Protein AF-A0AAE3H9P3-F1 (afdb_monomer_lite)

Organism: NCBI:txid502115

pLDDT: mean 75.98, std 16.49, range [46.88, 94.5]

Secondary structure (DSSP, 8-state):
-HHHHHHHHHHHHHTTS-HHHHHHHHHHHHHHHHHHHHHH-THHHHHHHHS-HHHHHHHHHHHHHHHHHHHH--HHHHHHHHHHHHHHHHHHHHHHHHHHHHT-

Radius of gyration: 16.96 Å; chains: 1; bounding box: 53×24×40 Å

Structure (mmCIF, N/CA/C/O backbone):
data_AF-A0AAE3H9P3-F1
#
_entry.id   AF-A0AAE3H9P3-F1
#
loop_
_atom_site.group_PDB
_atom_site.id
_atom_site.type_symbol
_atom_site.label_atom_id
_atom_site.label_alt_id
_atom_site.label_comp_id
_atom_site.label_asym_id
_atom_site.label_entity_id
_atom_site.label_seq_id
_atom_site.pdbx_PDB_ins_code
_atom_site.Cartn_x
_atom_site.Cartn_y
_atom_site.Cartn_z
_atom_site.occupancy
_atom_site.B_iso_or_equiv
_atom_site.auth_seq_id
_atom_site.auth_comp_id
_atom_site.auth_asym_id
_atom_site.auth_atom_id
_atom_site.pdbx_PDB_model_num
ATOM 1 N N . MET A 1 1 ? -33.588 -7.184 10.216 1.00 50.81 1 MET A N 1
ATOM 2 C CA . MET A 1 1 ? -32.951 -7.975 11.300 1.00 50.81 1 MET A CA 1
ATOM 3 C C . MET A 1 1 ? -31.766 -8.826 10.832 1.00 50.81 1 MET A C 1
ATOM 5 O O . MET A 1 1 ? -30.757 -8.835 11.521 1.00 50.81 1 MET A O 1
ATOM 9 N N . ILE A 1 2 ? -31.829 -9.478 9.663 1.00 54.97 2 ILE A N 1
ATOM 10 C CA . ILE A 1 2 ? -30.763 -10.372 9.157 1.00 54.97 2 ILE A CA 1
ATOM 11 C C . ILE A 1 2 ? -29.434 -9.641 8.849 1.00 54.97 2 ILE A C 1
ATOM 13 O O . ILE A 1 2 ? -28.363 -10.180 9.119 1.00 54.97 2 ILE A O 1
ATOM 17 N N . SER A 1 3 ? -29.473 -8.387 8.375 1.00 55.09 3 SER A N 1
ATOM 18 C CA . SER A 1 3 ? -28.248 -7.616 8.072 1.00 55.09 3 SER A CA 1
ATOM 19 C C . SER A 1 3 ? -27.453 -7.199 9.315 1.00 55.09 3 SER A C 1
ATOM 21 O O . SER A 1 3 ? -26.227 -7.116 9.275 1.00 55.09 3 SER A O 1
ATOM 23 N N . ILE A 1 4 ? -28.137 -6.977 10.441 1.00 57.22 4 ILE A N 1
ATOM 24 C CA . ILE A 1 4 ? -27.511 -6.620 11.721 1.00 57.22 4 ILE A CA 1
ATOM 25 C C . ILE A 1 4 ? -26.798 -7.844 12.301 1.00 57.22 4 ILE A C 1
ATOM 27 O O . ILE A 1 4 ? -25.676 -7.727 12.783 1.00 57.22 4 ILE A O 1
ATOM 31 N N . PHE A 1 5 ? -27.399 -9.030 12.174 1.00 52.16 5 PHE A N 1
ATOM 32 C CA . PHE A 1 5 ? -26.809 -10.279 12.655 1.00 52.16 5 PHE A CA 1
ATOM 33 C C . PHE A 1 5 ? -25.524 -10.643 11.896 1.00 52.16 5 PHE A C 1
ATOM 35 O O . PHE A 1 5 ? -24.523 -10.994 12.516 1.00 52.16 5 PHE A O 1
ATOM 42 N N . TRP A 1 6 ? -25.505 -10.464 10.570 1.00 51.41 6 TRP A N 1
ATOM 43 C CA . TRP A 1 6 ? -24.285 -10.616 9.766 1.00 51.41 6 TRP A CA 1
ATOM 44 C C . TRP A 1 6 ? -23.195 -9.621 10.170 1.00 51.41 6 TRP A C 1
ATOM 46 O O . TRP A 1 6 ? -22.040 -10.003 10.350 1.00 51.41 6 TRP A O 1
ATOM 56 N N . LYS A 1 7 ? -23.564 -8.353 10.383 1.00 50.62 7 LYS A N 1
ATOM 57 C CA . LYS A 1 7 ? -22.632 -7.302 10.808 1.00 50.62 7 LYS A CA 1
ATOM 58 C C . LYS A 1 7 ? -22.022 -7.593 12.186 1.00 50.62 7 LYS A C 1
ATOM 60 O O . LYS A 1 7 ? -20.823 -7.404 12.363 1.00 50.62 7 LYS A O 1
ATOM 65 N N . ILE A 1 8 ? -22.816 -8.097 13.133 1.00 54.41 8 ILE A N 1
ATOM 66 C CA . ILE A 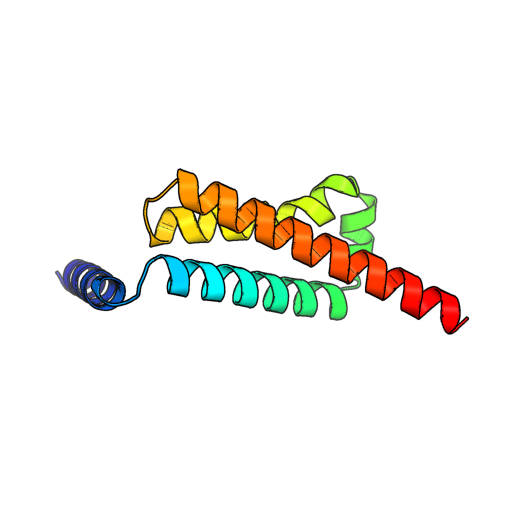1 8 ? -22.357 -8.474 14.480 1.00 54.41 8 ILE A CA 1
ATOM 67 C C . ILE A 1 8 ? -21.450 -9.712 14.425 1.00 54.41 8 ILE A C 1
ATOM 69 O O . ILE A 1 8 ? -20.391 -9.714 15.047 1.00 54.41 8 ILE A O 1
ATOM 73 N N . ASN A 1 9 ? -21.811 -10.731 13.639 1.00 47.22 9 ASN A N 1
ATOM 74 C CA . ASN A 1 9 ? -21.042 -11.978 13.532 1.00 47.22 9 ASN A CA 1
ATOM 75 C C . ASN A 1 9 ? -19.693 -11.773 12.806 1.00 47.22 9 ASN A C 1
ATOM 77 O O . ASN A 1 9 ? -18.663 -12.348 13.164 1.00 47.22 9 ASN A O 1
ATOM 81 N N . MET A 1 10 ? -19.661 -10.872 11.821 1.00 50.34 10 MET A N 1
ATOM 82 C CA . MET A 1 10 ? -18.427 -10.488 11.134 1.00 50.34 10 MET A CA 1
ATOM 83 C C . MET A 1 10 ? -17.515 -9.636 12.033 1.00 50.34 10 MET A C 1
ATOM 85 O O . MET A 1 10 ? -16.298 -9.824 12.026 1.00 50.34 10 MET A O 1
ATOM 89 N N . GLN A 1 11 ? -18.084 -8.770 12.883 1.00 49.72 11 GLN A N 1
ATOM 90 C CA . GLN A 1 11 ? -17.314 -8.043 13.897 1.00 49.72 11 GLN A CA 1
ATOM 91 C C . GLN A 1 11 ? -16.794 -8.938 15.032 1.00 49.72 11 GLN A C 1
ATOM 93 O O . GLN A 1 11 ? -15.691 -8.699 15.522 1.00 49.72 11 GLN A O 1
ATOM 98 N N . SER A 1 12 ? -17.521 -9.985 15.438 1.00 47.22 12 SER A N 1
ATOM 99 C CA . SER A 1 12 ? -17.059 -10.898 16.493 1.00 47.22 12 SER A CA 1
ATOM 100 C C . SER A 1 12 ? -15.939 -11.830 16.028 1.00 47.22 12 SER A C 1
ATOM 102 O O . SER A 1 12 ? -15.029 -12.100 16.808 1.00 47.22 12 SER A O 1
ATOM 104 N N . LYS A 1 13 ? -15.938 -12.272 14.760 1.00 46.88 13 LYS A N 1
ATOM 105 C CA . LYS A 1 13 ? -14.831 -13.071 14.192 1.00 46.88 13 LYS A CA 1
ATOM 106 C C . LYS A 1 13 ? -13.536 -12.272 14.022 1.00 46.88 13 LYS A C 1
ATOM 108 O O . LYS A 1 13 ? -12.456 -12.812 14.237 1.00 46.88 13 LYS A O 1
ATOM 113 N N . MET A 1 14 ? -13.633 -10.981 13.708 1.00 51.06 14 MET A N 1
ATOM 114 C CA . MET A 1 14 ? -12.474 -10.079 13.623 1.00 51.06 14 MET A CA 1
ATOM 115 C C . MET A 1 14 ? -11.834 -9.792 14.989 1.00 51.06 14 MET A C 1
ATOM 117 O O . MET A 1 14 ? -10.675 -9.397 15.049 1.00 51.06 14 MET A O 1
ATOM 121 N N . LYS A 1 15 ? -12.556 -10.031 16.091 1.00 48.53 15 LYS A N 1
ATOM 122 C CA . LYS A 1 15 ? -12.088 -9.763 17.459 1.00 48.53 15 LYS A CA 1
ATOM 123 C C . LYS A 1 15 ? -11.004 -10.738 17.950 1.00 48.53 15 LYS A C 1
ATOM 125 O O . LYS A 1 15 ? -10.427 -10.501 19.004 1.00 48.53 15 LYS A O 1
ATOM 130 N N . TYR A 1 16 ? -10.725 -11.809 17.200 1.00 51.88 16 TYR A N 1
ATOM 131 C CA . TYR A 1 16 ? -9.710 -12.816 17.540 1.00 51.88 16 TYR A CA 1
ATOM 132 C C . TYR A 1 16 ? -8.412 -12.716 16.732 1.00 51.88 16 TYR A C 1
ATOM 134 O O . TYR A 1 16 ? -7.440 -13.398 17.057 1.00 51.88 16 TYR A O 1
ATOM 142 N N . LEU A 1 17 ? -8.367 -11.883 15.690 1.00 61.97 17 LEU A N 1
ATOM 143 C CA . LEU A 1 17 ? -7.142 -11.670 14.928 1.00 61.97 17 LEU A CA 1
ATOM 144 C C . LEU A 1 17 ? -6.386 -10.487 15.517 1.00 61.97 17 LEU A C 1
ATOM 146 O O . LEU A 1 17 ? -6.921 -9.388 15.646 1.00 61.97 17 LEU A O 1
ATOM 150 N N . ASN A 1 18 ? -5.123 -10.724 15.864 1.00 83.12 18 ASN A N 1
ATOM 151 C CA . ASN A 1 18 ? -4.220 -9.666 16.285 1.00 83.12 18 ASN A CA 1
ATOM 152 C C . ASN A 1 18 ? -4.192 -8.577 15.197 1.00 83.12 18 ASN A C 1
ATOM 154 O O . ASN A 1 18 ? -4.023 -8.880 14.013 1.00 83.12 18 ASN A O 1
ATOM 158 N N . GLU A 1 19 ? -4.333 -7.309 15.591 1.00 81.12 19 GLU A N 1
ATOM 159 C CA . GLU A 1 19 ? -4.266 -6.156 14.683 1.00 81.12 19 GLU A CA 1
ATOM 160 C C . GLU A 1 19 ? -3.007 -6.177 13.803 1.00 81.12 19 GLU A C 1
ATOM 162 O O . GLU A 1 19 ? -3.025 -5.681 12.675 1.00 81.12 19 GLU A O 1
ATOM 167 N N . ASN A 1 20 ? -1.917 -6.765 14.303 1.00 85.38 20 ASN A N 1
ATOM 168 C CA . ASN A 1 20 ? -0.677 -6.936 13.554 1.00 85.38 20 ASN A CA 1
ATOM 169 C C . ASN A 1 20 ? -0.825 -7.969 12.424 1.00 85.38 20 ASN A C 1
ATOM 171 O O . ASN A 1 20 ? -0.341 -7.738 11.320 1.00 85.38 20 ASN A O 1
ATOM 175 N N . THR A 1 21 ? -1.535 -9.074 12.664 1.00 87.56 21 THR A N 1
ATOM 176 C CA . THR A 1 21 ? -1.829 -10.093 11.644 1.00 87.56 21 THR A CA 1
ATOM 177 C C . THR A 1 21 ? -2.715 -9.520 10.543 1.00 87.56 21 THR A C 1
ATOM 179 O O . THR A 1 21 ? -2.445 -9.746 9.367 1.00 87.56 21 THR A O 1
ATOM 182 N N . ILE A 1 22 ? -3.722 -8.716 10.907 1.00 87.44 22 ILE A N 1
ATOM 183 C CA . ILE A 1 22 ? -4.552 -7.989 9.933 1.00 87.44 22 ILE A CA 1
ATOM 184 C C . ILE A 1 22 ? -3.674 -7.061 9.084 1.00 87.44 22 ILE A C 1
ATOM 186 O O . ILE A 1 22 ? -3.839 -7.005 7.871 1.00 87.44 22 ILE A O 1
ATOM 190 N N . GLY A 1 23 ? -2.705 -6.380 9.701 1.00 87.44 23 GLY A N 1
ATOM 191 C CA . GLY A 1 23 ? -1.770 -5.500 8.996 1.00 87.44 23 GLY A CA 1
ATOM 192 C C . GLY A 1 23 ? -0.961 -6.249 7.945 1.00 87.44 23 GLY A C 1
ATOM 193 O O . GLY A 1 23 ? -0.943 -5.845 6.787 1.00 87.44 23 GLY A O 1
ATOM 194 N N . ILE A 1 24 ? -0.365 -7.379 8.328 1.00 91.31 24 ILE A N 1
ATOM 195 C CA . ILE A 1 24 ? 0.409 -8.231 7.416 1.00 91.31 24 ILE A CA 1
ATOM 196 C C . ILE A 1 24 ? -0.463 -8.723 6.254 1.00 91.31 24 ILE A C 1
ATOM 198 O O . ILE A 1 24 ? -0.055 -8.623 5.099 1.00 91.31 24 ILE A O 1
ATOM 202 N N . LEU A 1 25 ? -1.680 -9.197 6.539 1.00 91.94 25 LEU A N 1
ATOM 203 C CA . LEU A 1 25 ? -2.611 -9.667 5.508 1.00 91.94 25 LEU A CA 1
ATOM 204 C C . LEU A 1 25 ? -2.999 -8.558 4.528 1.00 91.94 25 LEU A C 1
ATOM 206 O O . LEU A 1 25 ? -3.040 -8.798 3.324 1.00 91.94 25 LEU A O 1
ATOM 210 N N . VAL A 1 26 ? -3.252 -7.344 5.024 1.00 92.19 26 VAL A N 1
ATOM 211 C CA . VAL A 1 26 ? -3.584 -6.193 4.176 1.00 92.19 26 VAL A CA 1
ATOM 212 C C . VAL A 1 26 ? -2.396 -5.800 3.295 1.00 92.19 26 VAL A C 1
ATOM 214 O O . VAL A 1 26 ? -2.597 -5.548 2.110 1.00 92.19 26 VAL A O 1
ATOM 217 N N . ILE A 1 27 ? -1.167 -5.801 3.824 1.00 93.06 27 ILE A N 1
ATOM 218 C CA . ILE A 1 27 ? 0.048 -5.514 3.040 1.00 93.06 27 ILE A CA 1
ATOM 219 C C . ILE A 1 27 ? 0.205 -6.539 1.914 1.00 93.06 27 ILE A C 1
ATOM 221 O O . ILE A 1 27 ? 0.283 -6.159 0.747 1.00 93.06 27 ILE A O 1
ATOM 225 N N . ILE A 1 28 ? 0.205 -7.833 2.251 1.00 92.75 28 ILE A N 1
ATOM 226 C CA . ILE A 1 28 ? 0.395 -8.917 1.277 1.00 92.75 28 ILE A CA 1
ATOM 227 C C . ILE A 1 28 ? -0.723 -8.897 0.233 1.00 92.75 28 ILE A C 1
ATOM 229 O O . ILE A 1 28 ? -0.444 -8.905 -0.962 1.00 92.75 28 ILE A O 1
ATOM 233 N N . GLY A 1 29 ? -1.982 -8.821 0.670 1.00 90.62 29 GLY A N 1
ATOM 234 C CA . GLY A 1 29 ? -3.133 -8.812 -0.229 1.00 90.62 29 GLY A CA 1
ATOM 235 C C . GLY A 1 29 ? -3.111 -7.625 -1.190 1.00 90.62 29 GLY A C 1
ATOM 236 O O . GLY A 1 29 ? -3.365 -7.796 -2.379 1.00 90.62 29 GLY A O 1
ATOM 237 N N . THR A 1 30 ? -2.742 -6.437 -0.702 1.00 91.25 30 THR A N 1
ATOM 238 C CA . THR A 1 30 ? -2.633 -5.250 -1.560 1.00 91.25 30 THR A CA 1
ATOM 239 C C . THR A 1 30 ? -1.501 -5.412 -2.571 1.00 91.25 30 THR A C 1
ATOM 241 O O . THR A 1 30 ? -1.720 -5.182 -3.754 1.00 91.25 30 THR A O 1
ATOM 244 N N . LEU A 1 31 ? -0.317 -5.869 -2.150 1.00 90.06 31 LEU A N 1
ATOM 245 C CA . LEU A 1 31 ? 0.808 -6.080 -3.066 1.00 90.06 31 LEU A CA 1
ATOM 246 C C . LEU A 1 31 ? 0.484 -7.109 -4.151 1.00 90.06 31 LEU A C 1
ATOM 248 O O . LEU A 1 31 ? 0.750 -6.845 -5.317 1.00 90.06 31 LEU A O 1
ATOM 252 N N . VAL A 1 32 ? -0.128 -8.242 -3.797 1.00 89.06 32 VAL A N 1
ATOM 253 C CA . VAL A 1 32 ? -0.507 -9.282 -4.769 1.00 89.06 32 VAL A CA 1
ATOM 254 C C . VAL A 1 32 ? -1.518 -8.744 -5.779 1.00 89.06 32 VAL A C 1
ATOM 256 O O . VAL A 1 32 ? -1.315 -8.905 -6.979 1.00 89.06 32 VAL A O 1
ATOM 259 N N . LEU A 1 33 ? -2.568 -8.057 -5.316 1.00 87.44 33 LEU A N 1
ATOM 260 C CA . LEU A 1 33 ? -3.577 -7.472 -6.202 1.00 87.44 33 LEU A CA 1
ATOM 261 C C . LEU A 1 33 ? -2.963 -6.449 -7.159 1.00 87.44 33 LEU A C 1
ATOM 263 O O . LEU A 1 33 ? -3.203 -6.517 -8.361 1.00 87.44 33 LEU A O 1
ATOM 267 N N . TYR A 1 34 ? -2.141 -5.531 -6.649 1.00 84.31 34 TYR A N 1
ATOM 268 C CA . TYR A 1 34 ? -1.468 -4.548 -7.499 1.00 84.31 34 TYR A CA 1
ATOM 269 C C . TYR A 1 34 ? -0.479 -5.198 -8.456 1.00 84.31 34 TYR A C 1
ATOM 271 O O . TYR A 1 34 ? -0.353 -4.747 -9.589 1.00 84.31 34 TYR A O 1
ATOM 279 N N . HIS A 1 35 ? 0.189 -6.272 -8.040 1.00 83.19 35 HIS A N 1
ATOM 280 C CA . HIS A 1 35 ? 1.106 -6.982 -8.910 1.00 83.19 35 HIS A CA 1
ATOM 281 C C . HIS A 1 35 ? 0.375 -7.653 -10.077 1.00 83.19 35 HIS A C 1
ATOM 283 O O . HIS A 1 35 ? 0.802 -7.484 -11.216 1.00 83.19 35 HIS A O 1
ATOM 289 N N . MET A 1 36 ? -0.747 -8.330 -9.809 1.00 81.62 36 MET A N 1
ATOM 290 C CA . MET A 1 36 ? -1.598 -8.925 -10.846 1.00 81.62 36 MET A CA 1
ATOM 291 C C . MET A 1 36 ? -2.147 -7.860 -11.798 1.00 81.62 36 MET A C 1
ATOM 293 O O . MET A 1 36 ? -2.011 -7.993 -13.011 1.00 81.62 36 MET A O 1
ATOM 297 N N . LEU A 1 37 ? -2.673 -6.758 -11.255 1.00 76.81 37 LEU A N 1
ATOM 298 C CA . LEU A 1 37 ? -3.178 -5.642 -12.060 1.00 76.81 37 LEU A CA 1
ATOM 299 C C . LEU A 1 37 ? -2.082 -5.019 -12.938 1.00 76.81 37 LEU A C 1
ATOM 301 O O . LEU A 1 37 ? -2.350 -4.655 -14.079 1.00 76.81 37 LEU A O 1
ATOM 305 N N . ASN A 1 38 ? -0.850 -4.907 -12.434 1.00 71.06 38 ASN A N 1
ATOM 306 C CA . ASN A 1 38 ? 0.281 -4.345 -13.176 1.00 71.06 38 ASN A CA 1
ATOM 307 C C . ASN A 1 38 ? 0.856 -5.316 -14.223 1.00 71.06 38 ASN A C 1
ATOM 309 O O . ASN A 1 38 ? 1.442 -4.862 -15.198 1.00 71.06 38 ASN A O 1
ATOM 313 N N . MET A 1 39 ? 0.691 -6.632 -14.043 1.00 64.38 39 MET A N 1
ATOM 314 C CA . MET A 1 39 ? 1.072 -7.633 -15.047 1.00 64.38 39 MET A CA 1
ATOM 315 C C . MET A 1 39 ? 0.053 -7.748 -16.186 1.00 64.38 39 MET A C 1
ATOM 317 O O . MET A 1 39 ? 0.449 -7.960 -17.326 1.00 64.38 39 MET A O 1
ATOM 321 N N . GLU A 1 40 ? -1.243 -7.628 -15.891 1.00 58.88 40 GLU A N 1
ATOM 322 C CA . GLU A 1 40 ? -2.300 -7.879 -16.881 1.00 58.88 40 GLU A CA 1
ATOM 323 C C . GLU A 1 40 ? -2.669 -6.668 -17.744 1.00 58.88 40 GLU A C 1
ATOM 325 O O . GLU A 1 40 ? -3.396 -6.830 -18.722 1.00 58.88 40 GLU A O 1
ATOM 330 N N . SER A 1 41 ? -2.224 -5.452 -17.414 1.00 52.38 41 SER A N 1
ATOM 331 C CA . SER A 1 41 ? -2.834 -4.263 -18.008 1.00 52.38 41 SER A CA 1
ATOM 332 C C . SER A 1 41 ? -1.918 -3.397 -18.880 1.00 52.38 41 SER A C 1
ATOM 334 O O . SER A 1 41 ? -1.179 -2.539 -18.401 1.00 52.38 41 SER A O 1
ATOM 336 N N . ASP A 1 42 ? -2.149 -3.474 -20.197 1.00 53.41 42 ASP A N 1
ATOM 337 C CA . ASP A 1 42 ? -1.939 -2.353 -21.134 1.00 53.41 42 ASP A CA 1
ATOM 338 C C . ASP A 1 42 ? -2.715 -1.090 -20.691 1.00 53.41 42 ASP A C 1
ATOM 340 O O . ASP A 1 42 ? -2.326 0.039 -20.985 1.00 53.41 42 ASP A O 1
ATOM 344 N N . ILE A 1 43 ? -3.775 -1.262 -19.889 1.00 50.47 43 ILE A N 1
ATOM 345 C CA . ILE A 1 43 ? -4.584 -0.186 -19.291 1.00 50.47 43 ILE A CA 1
ATOM 346 C C . ILE A 1 43 ? -3.727 0.705 -18.379 1.00 50.47 43 ILE A C 1
ATOM 348 O O . ILE A 1 43 ? -3.934 1.918 -18.336 1.00 50.47 43 ILE A O 1
ATOM 352 N N . LEU A 1 44 ? -2.718 0.149 -17.692 1.00 50.59 44 LEU A N 1
ATOM 353 C CA . LEU A 1 44 ? -1.772 0.953 -16.923 1.00 50.59 44 LEU A CA 1
ATOM 354 C C . LEU A 1 44 ? -0.830 1.759 -17.817 1.00 50.59 44 LEU A C 1
ATOM 356 O O . LEU A 1 44 ? -0.383 2.798 -17.355 1.00 50.59 44 LEU A O 1
ATOM 360 N N . GLN A 1 45 ? -0.560 1.392 -19.076 1.00 52.59 45 GLN A N 1
ATOM 361 C CA . GLN A 1 45 ? 0.216 2.266 -19.970 1.00 52.59 45 GLN A CA 1
ATOM 362 C C . GLN A 1 45 ? -0.551 3.548 -20.320 1.00 52.59 45 GLN A C 1
ATOM 364 O O . GLN A 1 45 ? 0.033 4.636 -20.289 1.00 52.59 45 GLN A O 1
ATOM 369 N N . GLU A 1 46 ? -1.854 3.449 -20.593 1.00 51.91 46 GLU A N 1
ATOM 370 C CA . GLU A 1 46 ? -2.709 4.619 -20.840 1.00 51.91 46 GLU A CA 1
ATOM 371 C C . GLU A 1 46 ? -2.946 5.433 -19.562 1.00 51.91 46 GLU A C 1
ATOM 373 O O . GLU A 1 46 ? -2.813 6.660 -19.571 1.00 51.91 46 GLU A O 1
ATOM 378 N N . PHE A 1 47 ? -3.182 4.771 -18.425 1.00 52.22 47 PHE A N 1
ATOM 379 C CA . PHE A 1 47 ? -3.315 5.453 -17.136 1.00 52.22 47 PHE A CA 1
ATOM 380 C C . PHE A 1 47 ? -2.004 6.112 -16.679 1.00 52.22 47 PHE A C 1
ATOM 382 O O . PHE A 1 47 ? -2.033 7.220 -16.153 1.00 52.22 47 PHE A O 1
ATOM 389 N N . ARG A 1 48 ? -0.840 5.501 -16.932 1.00 53.12 48 ARG A N 1
ATOM 390 C CA . ARG A 1 48 ? 0.501 6.039 -16.620 1.00 53.12 48 ARG A CA 1
ATOM 391 C C . ARG A 1 48 ? 0.881 7.231 -17.496 1.00 53.12 48 ARG A C 1
ATOM 393 O O . ARG A 1 48 ? 1.723 8.024 -17.086 1.00 53.12 48 ARG A O 1
ATOM 400 N N . ARG A 1 49 ? 0.257 7.391 -18.670 1.00 56.31 49 ARG A N 1
ATOM 401 C CA . ARG A 1 49 ? 0.368 8.618 -19.479 1.00 56.31 49 ARG A CA 1
ATOM 402 C C . ARG A 1 49 ? -0.428 9.784 -18.891 1.00 56.31 49 ARG A C 1
ATOM 404 O O . ARG A 1 49 ? -0.005 10.923 -19.053 1.00 56.31 49 ARG A O 1
ATOM 411 N N . SER A 1 50 ? -1.548 9.517 -18.214 1.00 57.94 50 SER A N 1
ATOM 412 C CA . SER A 1 50 ? -2.436 10.567 -17.688 1.00 57.94 50 SER A CA 1
ATOM 413 C C . SER A 1 50 ? -2.257 10.854 -16.193 1.00 57.94 50 SER A C 1
ATOM 415 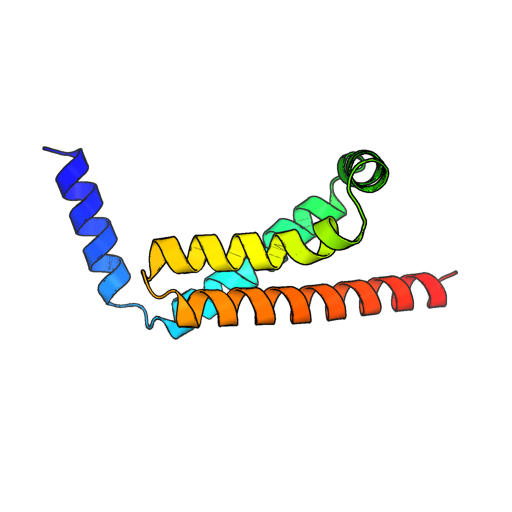O O . SER A 1 50 ? -2.599 11.942 -15.730 1.00 57.94 50 SER A O 1
ATOM 417 N N . ILE A 1 51 ? -1.741 9.896 -15.425 1.00 62.94 51 ILE A N 1
ATOM 418 C CA . ILE A 1 51 ? -1.504 10.009 -13.989 1.00 62.94 51 ILE A CA 1
ATOM 419 C C . ILE A 1 51 ? -0.011 10.198 -13.746 1.00 62.94 51 ILE A C 1
ATOM 421 O O . ILE A 1 51 ? 0.806 9.399 -14.198 1.00 62.94 51 ILE A O 1
ATOM 425 N N . SER A 1 52 ? 0.344 11.251 -12.994 1.00 67.62 52 SER A N 1
ATOM 426 C CA . SER A 1 52 ? 1.731 11.479 -12.577 1.00 67.62 52 SER A CA 1
ATOM 427 C C . SER A 1 52 ? 2.292 10.207 -11.948 1.00 67.62 52 SER A C 1
ATOM 429 O O . SER A 1 52 ? 1.660 9.614 -11.074 1.00 67.62 52 SER A O 1
ATOM 431 N N . VAL A 1 53 ? 3.490 9.817 -12.386 1.00 67.00 53 VAL A N 1
ATOM 432 C CA . VAL A 1 53 ? 4.234 8.630 -11.941 1.00 67.00 53 VAL A CA 1
ATOM 433 C C . VAL A 1 53 ? 4.180 8.457 -10.417 1.00 67.00 53 VAL A C 1
ATOM 435 O O . VAL A 1 53 ? 4.024 7.345 -9.923 1.00 67.00 53 VAL A O 1
ATOM 438 N N . VAL A 1 54 ? 4.203 9.569 -9.678 1.00 71.50 54 VAL A N 1
ATOM 439 C CA . VAL A 1 54 ? 4.075 9.625 -8.215 1.00 71.50 54 VAL A CA 1
ATOM 440 C C . VAL A 1 54 ? 2.828 8.896 -7.700 1.00 71.50 54 VAL A C 1
ATOM 442 O O . VAL A 1 54 ? 2.917 8.107 -6.765 1.00 71.50 54 VAL A O 1
ATOM 445 N N . TRP A 1 55 ? 1.667 9.105 -8.315 1.00 73.69 55 TRP A N 1
ATOM 446 C CA . TRP A 1 55 ? 0.413 8.503 -7.864 1.00 73.69 55 TRP A CA 1
A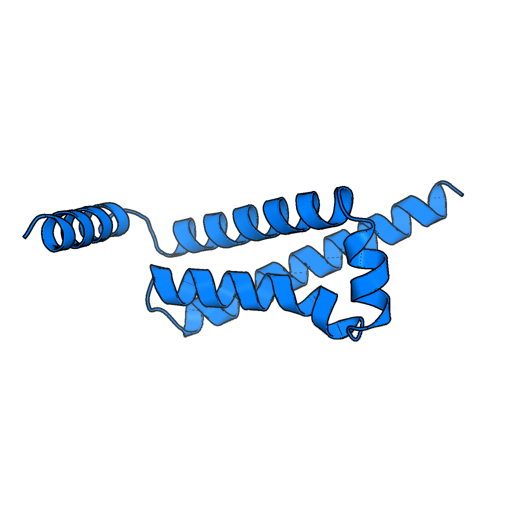TOM 447 C C . TRP A 1 55 ? 0.391 6.993 -8.071 1.00 73.69 55 TRP A C 1
ATOM 449 O O . TRP A 1 55 ? -0.038 6.279 -7.173 1.00 73.69 55 TRP A O 1
ATOM 459 N N . VAL A 1 56 ? 0.924 6.491 -9.188 1.00 73.88 56 VAL A N 1
ATOM 460 C CA . VAL A 1 56 ? 1.016 5.041 -9.447 1.00 73.88 56 VAL A CA 1
ATOM 461 C C . VAL A 1 56 ? 1.806 4.335 -8.339 1.00 73.88 56 VAL A C 1
ATOM 463 O O . VAL A 1 56 ? 1.464 3.225 -7.940 1.00 73.88 56 VAL A O 1
ATOM 466 N N . PHE A 1 57 ? 2.815 5.007 -7.782 1.00 77.44 57 PHE A N 1
ATOM 467 C CA . PHE A 1 57 ? 3.598 4.480 -6.667 1.00 77.44 57 PHE A CA 1
ATOM 468 C C . PHE A 1 57 ? 2.966 4.690 -5.290 1.00 77.44 57 PHE A C 1
ATOM 470 O O . PHE A 1 57 ? 3.259 3.922 -4.379 1.00 77.44 57 PHE A O 1
ATOM 477 N N . MET A 1 58 ? 2.108 5.697 -5.115 1.00 84.56 58 MET A N 1
ATOM 478 C CA . MET A 1 58 ? 1.480 5.992 -3.821 1.00 84.56 58 MET A CA 1
ATOM 479 C C . MET A 1 58 ? 0.154 5.263 -3.596 1.00 84.56 58 MET A C 1
ATOM 481 O O . MET A 1 58 ? -0.218 5.018 -2.446 1.00 84.56 58 MET A O 1
ATOM 485 N N . ILE A 1 59 ? -0.561 4.927 -4.671 1.00 87.38 59 ILE A N 1
ATOM 486 C CA . ILE A 1 59 ? -1.883 4.298 -4.625 1.00 87.38 59 ILE A CA 1
ATOM 487 C C . ILE A 1 59 ? -1.895 2.997 -3.787 1.00 87.38 59 ILE A C 1
ATOM 489 O O . ILE A 1 59 ? -2.796 2.876 -2.952 1.00 87.38 59 ILE A O 1
ATOM 493 N N . PRO A 1 60 ? -0.930 2.060 -3.912 1.00 89.06 60 PRO A N 1
ATOM 494 C CA . PRO A 1 60 ? -0.935 0.830 -3.116 1.00 89.06 60 PRO A CA 1
ATOM 495 C C . PRO A 1 60 ? -0.913 1.098 -1.605 1.00 89.06 60 PRO A C 1
ATOM 497 O O . PRO A 1 60 ? -1.692 0.508 -0.858 1.00 89.06 60 PRO A O 1
ATOM 500 N N . GLY A 1 61 ? -0.081 2.032 -1.141 1.00 91.19 61 GLY A N 1
ATOM 501 C CA . GLY A 1 61 ? -0.010 2.406 0.272 1.00 91.19 61 GLY A CA 1
ATOM 502 C C . GLY A 1 61 ? -1.224 3.187 0.769 1.00 91.19 61 GLY A C 1
ATOM 503 O O . GLY A 1 61 ? -1.637 3.017 1.916 1.00 91.19 61 GLY A O 1
ATOM 504 N N . ILE A 1 62 ? -1.842 4.016 -0.078 1.00 91.56 62 ILE A N 1
ATOM 505 C CA . ILE A 1 62 ? -3.099 4.697 0.274 1.00 91.56 62 ILE A CA 1
ATOM 506 C C . ILE A 1 62 ? -4.222 3.664 0.421 1.00 91.56 62 ILE A C 1
ATOM 508 O O . ILE A 1 62 ? -4.949 3.683 1.416 1.00 91.56 62 ILE A O 1
ATOM 512 N N . ALA A 1 63 ? -4.334 2.736 -0.531 1.00 91.75 63 ALA A N 1
ATOM 513 C CA . ALA A 1 63 ? -5.333 1.677 -0.511 1.00 91.75 63 ALA A CA 1
ATOM 514 C C . ALA A 1 63 ? -5.179 0.777 0.725 1.00 91.75 63 ALA A C 1
ATOM 516 O O . ALA A 1 63 ? -6.154 0.563 1.448 1.00 91.75 63 ALA A O 1
ATOM 517 N N . SER A 1 64 ? -3.962 0.313 1.029 1.00 92.88 64 SER A N 1
ATOM 518 C CA . SER A 1 64 ? -3.715 -0.542 2.194 1.00 92.88 64 SER A CA 1
ATOM 519 C C . SER A 1 64 ? -3.977 0.182 3.520 1.00 92.88 64 SER A C 1
ATOM 521 O O . SER A 1 64 ? -4.587 -0.392 4.424 1.00 92.88 64 SER A O 1
ATOM 523 N N . SER A 1 65 ? -3.612 1.465 3.623 1.00 92.12 65 SER A N 1
ATOM 524 C CA . SER A 1 65 ? -3.921 2.308 4.785 1.00 92.12 65 SER A CA 1
ATOM 525 C C . SER A 1 65 ? -5.432 2.457 4.994 1.00 92.12 65 SER A C 1
ATOM 527 O O . SER A 1 65 ? -5.933 2.228 6.097 1.00 92.12 65 SER A O 1
ATOM 529 N N . LEU A 1 66 ? -6.192 2.757 3.934 1.00 92.25 66 LEU A N 1
ATOM 530 C CA . LEU A 1 66 ? -7.651 2.888 4.008 1.00 92.25 66 LEU A CA 1
ATOM 531 C C . LEU A 1 66 ? -8.324 1.574 4.413 1.00 92.25 66 LEU A C 1
ATOM 533 O O . LEU A 1 66 ? -9.159 1.566 5.320 1.00 92.25 66 LEU A O 1
ATOM 537 N N . ILE A 1 67 ? -7.934 0.459 3.791 1.00 91.38 67 ILE A N 1
ATOM 538 C CA . ILE A 1 67 ? -8.469 -0.871 4.111 1.00 91.38 67 ILE A CA 1
ATOM 539 C C . ILE A 1 67 ? -8.189 -1.201 5.581 1.00 91.38 67 ILE A C 1
ATOM 541 O O . ILE A 1 67 ? -9.103 -1.565 6.323 1.00 91.38 67 ILE A O 1
ATOM 545 N N . TYR A 1 68 ? -6.954 -0.997 6.041 1.00 90.50 68 TYR A N 1
ATOM 546 C CA . TYR A 1 68 ? -6.585 -1.251 7.429 1.00 90.50 68 TYR A CA 1
ATOM 547 C C . TYR A 1 68 ? -7.353 -0.359 8.416 1.00 90.50 68 TYR A C 1
ATOM 549 O O . TYR A 1 68 ? -7.843 -0.851 9.437 1.00 90.50 68 TYR A O 1
ATOM 557 N N . ALA A 1 69 ? -7.504 0.933 8.112 1.00 90.19 69 ALA A N 1
ATOM 558 C CA . ALA A 1 69 ? -8.251 1.879 8.938 1.00 90.19 69 ALA A CA 1
ATOM 559 C C . ALA A 1 69 ? -9.733 1.495 9.051 1.00 90.19 69 ALA A C 1
ATOM 561 O O . ALA A 1 69 ? -10.322 1.590 10.130 1.00 90.19 69 ALA A O 1
ATOM 562 N N . VAL A 1 70 ? -10.347 1.017 7.966 1.00 89.69 70 VAL A N 1
ATOM 563 C CA . VAL A 1 70 ? -11.741 0.557 7.975 1.00 89.69 70 VAL A CA 1
ATOM 564 C C . VAL A 1 70 ? -11.905 -0.694 8.841 1.00 89.69 70 VAL A C 1
ATOM 566 O O . VAL A 1 70 ? -12.879 -0.760 9.600 1.00 89.69 70 VAL A O 1
ATOM 569 N N . LEU A 1 71 ? -10.953 -1.630 8.755 1.00 85.81 71 LEU A N 1
ATOM 570 C CA . LEU A 1 71 ? -10.974 -2.930 9.433 1.00 85.81 71 LEU A CA 1
ATOM 571 C C . LEU A 1 71 ? -10.675 -2.844 10.935 1.00 85.81 71 LEU A C 1
ATOM 573 O O . LEU A 1 71 ? -11.376 -3.465 11.730 1.00 85.81 71 LEU A O 1
ATOM 577 N N . THR A 1 72 ? -9.658 -2.076 11.327 1.00 85.25 72 THR A N 1
ATOM 578 C CA . THR A 1 72 ? -9.165 -2.023 12.719 1.00 85.25 72 THR A CA 1
ATOM 579 C C . THR A 1 72 ? -9.589 -0.767 13.472 1.00 85.25 72 THR A C 1
ATOM 581 O O . THR A 1 72 ? -9.452 -0.707 14.688 1.00 85.25 72 THR A O 1
ATOM 584 N N . LYS A 1 73 ? -10.083 0.259 12.763 1.00 85.56 73 LYS A N 1
ATOM 585 C CA . LYS A 1 73 ? -10.354 1.602 13.309 1.00 85.56 73 LYS A CA 1
ATOM 586 C C . LYS A 1 73 ? -9.122 2.295 13.916 1.00 85.56 73 LYS A C 1
ATOM 588 O O . LYS A 1 73 ? -9.266 3.337 14.550 1.00 85.56 73 LYS A O 1
ATOM 593 N N . ASN A 1 74 ? -7.910 1.778 13.681 1.00 87.00 74 ASN A N 1
ATOM 594 C CA . ASN A 1 74 ? -6.666 2.323 14.217 1.00 87.00 74 ASN A CA 1
ATOM 595 C C . ASN A 1 74 ? -5.903 3.138 13.158 1.00 87.00 74 ASN A C 1
ATOM 597 O O . ASN A 1 74 ? -5.134 2.598 12.362 1.00 87.00 74 ASN A O 1
ATOM 601 N N . ILE A 1 75 ? -6.096 4.461 13.172 1.00 89.38 75 ILE A N 1
ATOM 602 C CA . ILE A 1 75 ? -5.524 5.379 12.169 1.00 89.38 75 ILE A CA 1
ATOM 603 C C . ILE A 1 75 ? -3.989 5.425 12.240 1.00 89.38 75 ILE A C 1
ATOM 605 O O . ILE A 1 75 ? -3.327 5.489 11.207 1.00 89.38 75 ILE A O 1
ATOM 609 N N . ARG A 1 76 ? -3.389 5.341 13.437 1.00 89.94 76 ARG A N 1
ATOM 610 C CA . ARG A 1 76 ? -1.920 5.373 13.574 1.00 89.94 76 ARG A CA 1
ATOM 611 C C . ARG A 1 76 ? -1.277 4.173 12.892 1.00 89.94 76 ARG A C 1
ATOM 613 O O . ARG A 1 76 ? -0.354 4.336 12.099 1.00 89.94 76 ARG A O 1
ATOM 620 N N . LYS A 1 77 ? -1.784 2.971 13.176 1.00 88.62 77 LYS A N 1
ATOM 621 C CA . LYS A 1 77 ? -1.283 1.744 12.549 1.00 88.62 77 LYS A CA 1
ATOM 622 C C . LYS A 1 77 ? -1.629 1.676 11.058 1.00 88.62 77 LYS A C 1
ATOM 624 O O . LYS A 1 77 ? -0.828 1.147 10.299 1.00 88.62 77 LYS A O 1
ATOM 629 N N . ALA A 1 78 ? -2.739 2.278 10.624 1.00 90.25 78 ALA A N 1
ATOM 630 C CA . ALA A 1 78 ? -3.073 2.409 9.205 1.00 90.25 78 ALA A CA 1
ATOM 631 C C . ALA A 1 78 ? -1.997 3.168 8.418 1.00 90.25 78 ALA A C 1
ATOM 633 O O . ALA A 1 78 ? -1.550 2.692 7.376 1.00 90.25 78 ALA A O 1
ATOM 634 N N . ILE A 1 79 ? -1.516 4.296 8.955 1.00 92.12 79 ILE A N 1
ATOM 635 C CA . ILE A 1 79 ? -0.426 5.067 8.340 1.00 92.12 79 ILE A CA 1
ATOM 636 C C . ILE A 1 79 ? 0.835 4.205 8.225 1.00 92.12 79 ILE A C 1
ATOM 638 O O . ILE A 1 79 ? 1.447 4.162 7.161 1.00 92.12 79 ILE A O 1
ATOM 642 N N . VAL A 1 80 ? 1.193 3.470 9.284 1.00 92.50 80 VAL A N 1
ATOM 643 C CA . VAL A 1 80 ? 2.354 2.563 9.273 1.00 92.50 80 VAL A CA 1
ATOM 644 C C . VAL A 1 80 ? 2.202 1.480 8.202 1.00 92.50 80 VAL A C 1
ATOM 646 O O . VAL A 1 80 ? 3.125 1.259 7.425 1.00 92.50 80 VAL A O 1
ATOM 649 N N . VAL A 1 81 ? 1.031 0.844 8.115 1.00 93.69 81 VAL A N 1
ATOM 650 C CA . VAL A 1 81 ? 0.722 -0.165 7.089 1.00 93.69 81 VAL A CA 1
ATOM 651 C C . VAL A 1 81 ? 0.863 0.418 5.682 1.00 93.69 81 VAL A C 1
ATOM 653 O O . VAL A 1 81 ? 1.508 -0.199 4.832 1.00 93.69 81 VAL A O 1
ATOM 656 N N . GLY A 1 82 ? 0.338 1.620 5.443 1.00 92.75 82 GLY A N 1
ATOM 657 C CA . GLY A 1 82 ? 0.458 2.306 4.157 1.00 92.75 82 GLY A CA 1
ATOM 658 C C . GLY A 1 82 ? 1.902 2.620 3.774 1.00 92.75 82 GLY A C 1
ATOM 659 O O . GLY A 1 82 ? 2.326 2.324 2.657 1.00 92.75 82 GLY A O 1
ATOM 660 N N . VAL A 1 83 ? 2.686 3.157 4.713 1.00 94.00 83 VAL A N 1
ATOM 661 C CA . VAL A 1 83 ? 4.108 3.470 4.496 1.00 94.00 83 VAL A CA 1
ATOM 662 C C . VAL A 1 83 ? 4.905 2.20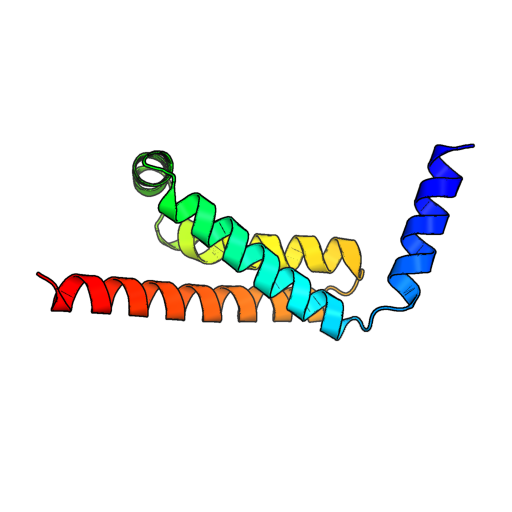2 4.195 1.00 94.00 83 VAL A C 1
ATOM 664 O O . VAL A 1 83 ? 5.641 2.175 3.212 1.00 94.00 83 VAL A O 1
ATOM 667 N N . LEU A 1 84 ? 4.721 1.135 4.977 1.00 94.50 84 LEU A N 1
ATOM 668 C CA . LEU A 1 84 ? 5.394 -0.147 4.743 1.00 94.50 84 LEU A CA 1
ATOM 669 C C . LEU A 1 84 ? 5.023 -0.749 3.385 1.00 94.50 84 LEU A C 1
ATOM 671 O O . LEU A 1 84 ? 5.896 -1.240 2.674 1.00 94.50 84 LEU A O 1
ATOM 675 N N . THR A 1 85 ? 3.746 -0.665 3.002 1.00 94.31 85 THR A N 1
ATOM 676 C CA . THR A 1 85 ? 3.280 -1.134 1.689 1.00 94.31 85 THR A CA 1
ATOM 677 C C . THR A 1 85 ? 3.974 -0.373 0.562 1.00 94.31 85 THR A C 1
ATOM 679 O O . THR A 1 85 ? 4.473 -0.998 -0.368 1.00 94.31 85 THR A O 1
ATOM 682 N N . ASN A 1 86 ? 4.062 0.958 0.657 1.00 92.19 86 ASN A N 1
ATOM 683 C CA . ASN A 1 86 ? 4.750 1.763 -0.352 1.00 92.19 86 ASN A CA 1
ATOM 684 C C . ASN A 1 86 ? 6.246 1.450 -0.410 1.00 92.19 86 ASN A C 1
ATOM 686 O O . ASN A 1 86 ? 6.772 1.299 -1.504 1.00 92.19 86 ASN A O 1
ATOM 690 N N . ILE A 1 87 ? 6.932 1.307 0.729 1.00 92.81 87 ILE A N 1
ATOM 691 C CA . ILE A 1 87 ? 8.360 0.945 0.747 1.00 92.81 87 ILE A CA 1
ATOM 692 C C . ILE A 1 87 ? 8.583 -0.383 0.012 1.00 92.81 87 ILE A C 1
ATOM 694 O O . ILE A 1 87 ? 9.440 -0.461 -0.865 1.00 92.81 87 ILE A O 1
ATOM 698 N N . LEU A 1 88 ? 7.786 -1.408 0.325 1.00 92.44 88 LEU A N 1
ATOM 699 C CA . LEU A 1 88 ? 7.872 -2.711 -0.337 1.00 92.44 88 LEU A CA 1
ATOM 700 C C . LEU A 1 88 ? 7.573 -2.614 -1.836 1.00 92.44 88 LEU A C 1
ATOM 702 O O . LEU A 1 88 ? 8.278 -3.214 -2.645 1.00 92.44 88 LEU A O 1
ATOM 706 N N . TRP A 1 89 ? 6.568 -1.823 -2.208 1.00 90.00 89 TRP A N 1
ATOM 707 C CA . TRP A 1 89 ? 6.217 -1.580 -3.603 1.00 90.00 89 TRP A CA 1
ATOM 708 C C . TRP A 1 89 ? 7.345 -0.885 -4.379 1.00 90.00 89 TRP A C 1
ATOM 710 O O . TRP A 1 89 ? 7.665 -1.287 -5.496 1.00 90.00 89 TRP A O 1
ATOM 720 N N . PHE A 1 90 ? 8.004 0.106 -3.772 1.00 86.88 90 PHE A N 1
ATOM 721 C CA . PHE A 1 90 ? 9.164 0.782 -4.356 1.00 86.88 90 PHE A CA 1
ATOM 722 C C . PHE A 1 90 ? 10.346 -0.167 -4.548 1.00 86.88 90 PHE A C 1
ATOM 724 O O . PHE A 1 90 ? 10.948 -0.170 -5.620 1.00 86.88 90 PHE A O 1
ATOM 731 N N . ILE A 1 91 ? 10.662 -0.987 -3.541 1.00 89.75 91 ILE A N 1
ATOM 732 C CA . ILE A 1 91 ? 11.741 -1.981 -3.636 1.00 89.75 91 ILE A CA 1
ATOM 733 C C . ILE A 1 91 ? 11.468 -2.943 -4.791 1.00 89.75 91 ILE A C 1
ATOM 735 O O . ILE A 1 91 ? 12.352 -3.176 -5.614 1.00 89.75 91 ILE A O 1
ATOM 739 N N . TRP A 1 92 ? 10.240 -3.458 -4.885 1.00 86.81 92 TRP A N 1
ATOM 740 C CA . TRP A 1 92 ? 9.846 -4.339 -5.979 1.00 86.81 92 TRP A CA 1
ATOM 741 C C . TRP A 1 92 ? 9.991 -3.654 -7.344 1.00 86.81 92 TRP A C 1
ATOM 743 O O . TRP A 1 92 ? 10.582 -4.229 -8.253 1.00 86.81 92 TRP A O 1
ATOM 753 N N . ALA A 1 93 ? 9.520 -2.414 -7.485 1.00 82.00 93 ALA A N 1
ATOM 754 C CA . ALA A 1 93 ? 9.599 -1.688 -8.749 1.00 82.00 93 ALA A CA 1
ATOM 755 C C . ALA A 1 93 ? 11.044 -1.414 -9.191 1.00 82.00 93 ALA A C 1
ATOM 757 O O . ALA A 1 93 ? 11.357 -1.547 -10.374 1.00 82.00 93 ALA A O 1
ATOM 758 N N . ILE A 1 94 ? 11.930 -1.064 -8.252 1.00 84.88 94 ILE A N 1
ATOM 759 C CA . ILE A 1 94 ? 13.362 -0.884 -8.524 1.00 84.88 94 ILE A CA 1
ATOM 760 C C . ILE A 1 94 ? 13.988 -2.215 -8.950 1.00 84.88 94 ILE A C 1
ATOM 762 O O . ILE A 1 94 ? 14.689 -2.257 -9.958 1.00 84.88 94 ILE A O 1
ATOM 766 N N . ALA A 1 95 ? 13.707 -3.300 -8.224 1.00 85.69 95 ALA A N 1
ATOM 767 C CA . ALA A 1 95 ? 14.215 -4.630 -8.554 1.00 85.69 95 ALA A CA 1
ATOM 768 C C . ALA A 1 95 ? 13.736 -5.097 -9.938 1.00 85.69 95 ALA A C 1
ATOM 770 O O . ALA A 1 95 ? 14.523 -5.632 -10.714 1.00 85.69 95 ALA A O 1
ATOM 771 N N . TYR A 1 96 ? 12.470 -4.838 -10.274 1.00 82.19 96 TYR A N 1
ATOM 772 C CA . TYR A 1 96 ? 11.904 -5.141 -11.585 1.00 82.19 96 TYR A CA 1
ATOM 773 C C . TYR A 1 96 ? 12.606 -4.365 -12.705 1.00 82.19 96 TYR A C 1
ATOM 775 O O . TYR A 1 96 ? 12.969 -4.967 -13.715 1.00 82.19 96 TYR A O 1
ATOM 783 N N . MET A 1 97 ? 12.837 -3.057 -12.522 1.00 77.62 97 MET A N 1
ATOM 784 C CA . MET A 1 97 ? 13.581 -2.248 -13.494 1.00 77.62 97 MET A CA 1
ATOM 785 C C . MET A 1 97 ? 15.015 -2.755 -13.662 1.00 77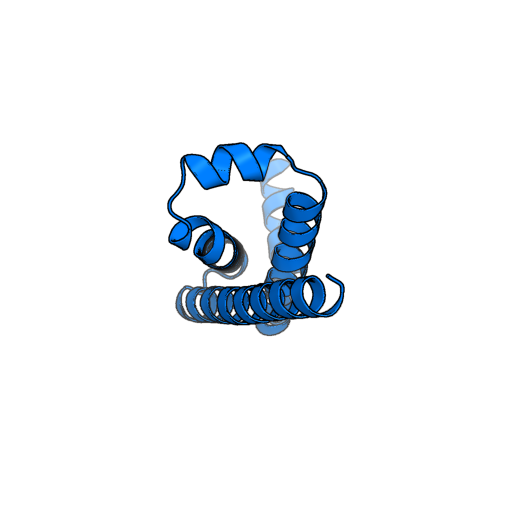.62 97 MET A C 1
ATOM 787 O O . MET A 1 97 ? 15.463 -2.935 -14.788 1.00 77.62 97 MET A O 1
ATOM 791 N N . LEU A 1 98 ? 15.725 -3.027 -12.562 1.00 84.12 98 LEU A N 1
ATOM 792 C CA . LEU A 1 98 ? 17.101 -3.527 -12.614 1.00 84.12 98 LEU A CA 1
ATOM 793 C C . LEU A 1 98 ? 17.185 -4.857 -13.380 1.00 84.12 98 LEU A C 1
ATOM 795 O O . LEU A 1 98 ? 18.006 -4.996 -14.281 1.00 84.12 98 LEU A O 1
ATOM 799 N N . ALA A 1 99 ? 16.277 -5.791 -13.087 1.00 81.62 99 ALA A N 1
ATOM 800 C CA . ALA A 1 99 ? 16.224 -7.085 -13.759 1.00 81.62 99 ALA A CA 1
ATOM 801 C C . ALA A 1 99 ? 15.890 -6.973 -15.257 1.00 81.62 99 ALA A C 1
ATOM 803 O O . ALA A 1 99 ? 16.389 -7.763 -16.052 1.00 81.62 99 ALA A O 1
ATOM 804 N N . THR A 1 100 ? 15.074 -5.994 -15.667 1.00 73.50 100 THR A N 1
ATOM 805 C CA . THR A 1 100 ? 14.789 -5.761 -17.096 1.00 73.50 100 THR A CA 1
ATOM 806 C C . THR A 1 100 ? 15.950 -5.102 -17.841 1.00 73.50 100 THR A C 1
ATOM 808 O O . THR A 1 100 ? 16.084 -5.339 -19.037 1.00 73.50 100 THR A O 1
ATOM 811 N N . PHE A 1 101 ? 16.800 -4.316 -17.172 1.00 69.56 101 PHE A N 1
ATOM 812 C CA . PHE A 1 101 ? 1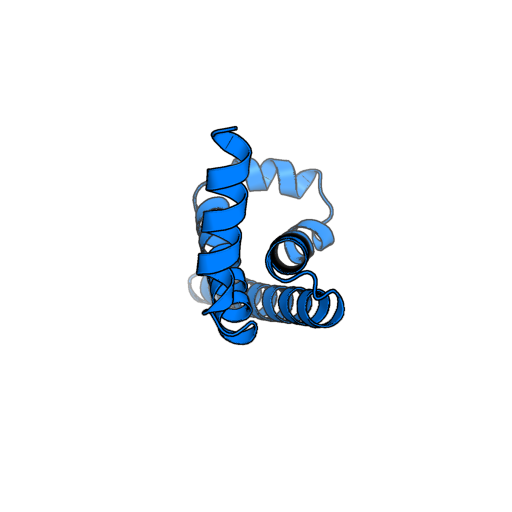8.001 -3.735 -17.784 1.00 69.56 101 PHE A CA 1
ATOM 813 C C . PHE A 1 101 ? 19.144 -4.740 -17.963 1.00 69.56 101 PHE A C 1
ATOM 815 O O . PHE A 1 101 ? 19.869 -4.628 -18.939 1.00 69.56 101 PHE A O 1
ATOM 822 N N . GLU A 1 102 ? 19.320 -5.710 -17.061 1.00 64.81 102 GLU A N 1
ATOM 823 C CA . GLU A 1 102 ? 20.387 -6.721 -17.197 1.00 64.81 102 GLU A CA 1
ATOM 824 C C . GLU A 1 102 ? 20.100 -7.782 -18.276 1.00 64.81 102 GLU A C 1
ATOM 826 O O . GLU A 1 102 ? 21.012 -8.475 -18.721 1.00 64.81 102 GLU A O 1
ATOM 831 N N . LEU A 1 103 ? 18.837 -7.924 -18.690 1.00 57.50 103 LEU A N 1
ATOM 832 C CA . LEU A 1 103 ? 18.393 -8.899 -19.693 1.00 57.50 103 LEU A CA 1
ATOM 833 C C . LEU A 1 103 ? 18.339 -8.344 -21.131 1.00 57.50 103 LEU A C 1
ATOM 835 O O . LEU A 1 103 ? 17.998 -9.103 -22.039 1.00 57.50 103 LEU A O 1
ATOM 839 N N . ASN A 1 104 ? 18.653 -7.060 -21.336 1.00 48.78 104 ASN A N 1
ATOM 840 C CA . ASN A 1 104 ? 18.624 -6.354 -22.628 1.00 48.78 104 ASN A CA 1
ATOM 841 C C . ASN A 1 104 ? 20.025 -5.875 -23.026 1.00 48.78 104 ASN A C 1
ATOM 843 O O . ASN A 1 104 ? 20.345 -5.957 -24.232 1.00 48.78 104 ASN A O 1
#

Foldseek 3Di:
DVVVVVVVVVLVVLVPDDLVNLLVCLLVVLVVVLVVVVVPDPVVVVVPVVDPPVCNLQVSLVNSLVVSCVSPVDNVVSNVSSVVSSVVSVVVVVVVVVVVVVVD

Sequence (104 aa):
MISIFWKINMQSKMKYLNENTIGILVIIGTLVLYHMLNMESDILQEFRRSISVVWVFMIPGIASSLIYAVLTKNIRKAIVVGVLTNILWFIWAIAYMLATFELN